Protein AF-A0A248U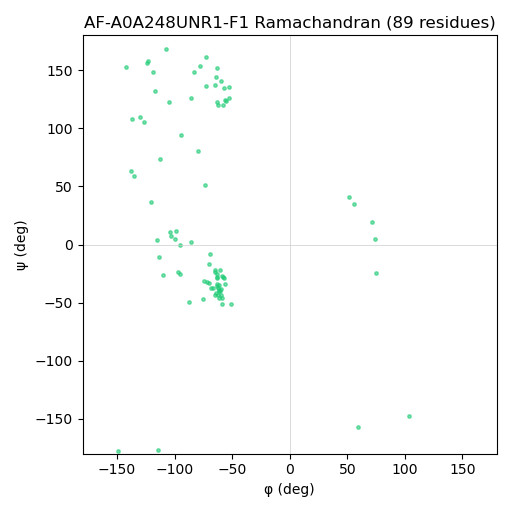NR1-F1 (afdb_monomer)

Sequence (91 aa):
MRELFYAVHAKDGVNGTPYPDVSSRYEGCYINYPDVDMIKGQQPNAPKYNWMELYYPGIYKDLIKAKGLWDPNNIFHHQMSIPLPELPKSD

Solvent-accessible surface area (backbone atoms only — not comparable to full-atom values): 5608 Å² total; per-residue (Å²): 110,70,69,59,52,27,60,72,16,56,81,47,27,51,55,31,30,52,28,62,49,99,82,29,91,36,87,36,51,58,70,9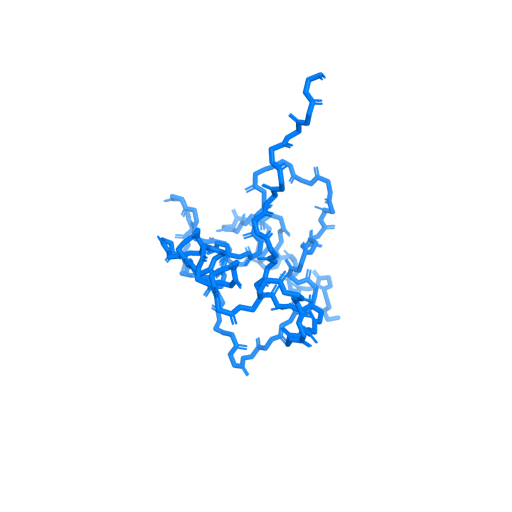6,65,75,59,78,62,48,73,40,43,76,45,76,80,54,83,94,73,52,47,55,48,26,51,31,67,98,46,39,71,58,50,19,51,48,35,40,72,79,40,70,83,56,77,86,69,60,102,87,46,81,53,67,61,80,72,81,80,81,127

InterPro domains:
  IPR012951 Berberine/berberine-like [PF08031] (29-83)
  IPR016169 FAD-binding, type PCMH, subdomain 2 [G3DSA:3.30.465.10] (2-87)

Mean predicted aligned error: 4.95 Å

Nearest PDB structures (foldseek):
  2y3s-assembly1_B  TM=8.371E-01  e=2.482E-06  Streptomyces sp. 307-9

Organism: NCBI:txid271865

Secondary structure (DSSP, 8-state):
-HHHHHHHHTTTSBTTB----TT-S-----TTS--GGGGT-S-TT-TT--HHHHHSTTTHHHHHHHHHHH-TT--S--TTPPPPPPPPPP-

Structure (mmCIF, N/CA/C/O backbone):
data_AF-A0A248UNR1-F1
#
_entry.id   AF-A0A248UNR1-F1
#
loop_
_atom_site.group_PDB
_atom_site.id
_atom_site.type_symbol
_atom_site.label_atom_id
_atom_site.label_alt_id
_atom_site.label_comp_id
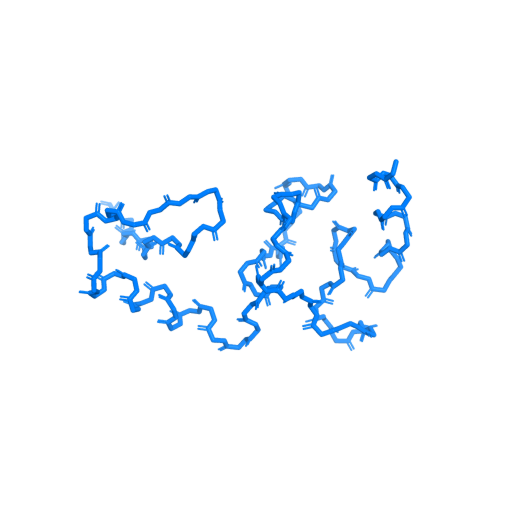_atom_site.label_asym_id
_atom_site.label_entity_id
_atom_site.label_seq_id
_atom_site.pdbx_PDB_ins_code
_atom_site.Cartn_x
_atom_site.Cartn_y
_atom_site.Cartn_z
_atom_site.occupancy
_atom_site.B_iso_or_equiv
_atom_site.auth_seq_id
_atom_site.auth_comp_id
_atom_site.auth_asym_id
_atom_site.auth_atom_id
_atom_site.pdbx_PDB_model_num
ATOM 1 N N . MET A 1 1 ? 5.800 -16.205 -16.068 1.00 84.31 1 MET A N 1
ATOM 2 C CA . MET A 1 1 ? 4.972 -14.989 -16.238 1.00 84.31 1 MET A CA 1
ATOM 3 C C . MET A 1 1 ? 5.407 -13.875 -15.286 1.00 84.31 1 MET A C 1
ATOM 5 O O . MET A 1 1 ? 5.695 -12.799 -15.781 1.00 84.31 1 MET A O 1
ATOM 9 N N . ARG A 1 2 ? 5.578 -14.142 -13.980 1.00 89.44 2 ARG A N 1
ATOM 10 C CA . ARG A 1 2 ? 6.118 -13.184 -12.989 1.00 89.44 2 ARG A CA 1
ATOM 11 C C . ARG A 1 2 ? 7.446 -12.518 -13.387 1.00 89.44 2 ARG A C 1
ATOM 13 O O . ARG A 1 2 ? 7.524 -11.300 -13.424 1.00 89.44 2 ARG A O 1
ATOM 20 N N . GLU A 1 3 ? 8.452 -13.302 -13.776 1.00 90.19 3 GLU A N 1
ATOM 21 C CA . GLU A 1 3 ? 9.760 -12.752 -14.187 1.00 90.19 3 GLU A CA 1
ATOM 22 C C . GLU A 1 3 ? 9.670 -11.805 -15.391 1.00 90.19 3 GLU A C 1
ATOM 24 O O . GLU A 1 3 ? 10.335 -10.775 -15.432 1.00 90.19 3 GLU A O 1
ATOM 29 N N . LEU A 1 4 ? 8.804 -12.125 -16.360 1.00 91.88 4 LEU A N 1
ATOM 30 C CA . LEU A 1 4 ? 8.560 -11.261 -17.516 1.00 91.88 4 LEU A CA 1
ATOM 31 C C . LEU A 1 4 ? 7.930 -9.931 -17.083 1.00 91.88 4 LEU A C 1
ATOM 33 O O . LEU A 1 4 ? 8.354 -8.883 -17.558 1.00 91.88 4 LEU A O 1
ATOM 37 N N . PHE A 1 5 ? 6.949 -9.972 -16.178 1.00 92.25 5 P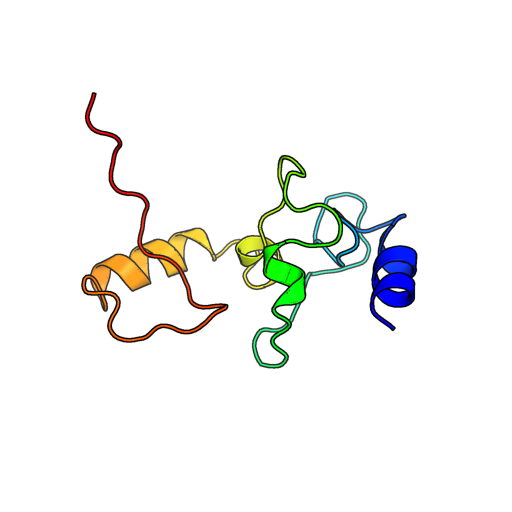HE A N 1
ATOM 38 C CA . PHE A 1 5 ? 6.318 -8.771 -15.631 1.00 92.25 5 PHE A CA 1
ATOM 39 C C . PHE A 1 5 ? 7.354 -7.867 -14.947 1.00 92.25 5 PHE A C 1
ATOM 41 O O . PHE A 1 5 ? 7.478 -6.697 -15.307 1.00 92.25 5 PHE A O 1
ATOM 48 N N . TYR A 1 6 ? 8.172 -8.414 -14.044 1.00 91.69 6 TYR A N 1
ATOM 49 C CA . TYR A 1 6 ? 9.221 -7.634 -13.380 1.00 91.69 6 TYR A CA 1
ATOM 50 C C . TYR A 1 6 ? 10.235 -7.056 -14.373 1.00 91.69 6 TYR A C 1
ATOM 52 O O . TYR A 1 6 ? 10.617 -5.894 -14.247 1.00 91.69 6 TYR A O 1
ATOM 60 N N . ALA A 1 7 ? 10.623 -7.821 -15.399 1.00 90.38 7 ALA A N 1
ATOM 61 C CA . ALA A 1 7 ? 11.536 -7.350 -16.436 1.00 90.38 7 ALA A CA 1
ATOM 62 C C . ALA A 1 7 ? 10.975 -6.156 -17.234 1.00 90.38 7 ALA A C 1
ATOM 64 O O . ALA A 1 7 ? 11.725 -5.235 -17.552 1.00 90.38 7 ALA A O 1
ATOM 65 N N . VAL A 1 8 ? 9.666 -6.125 -17.515 1.00 90.00 8 VAL A N 1
ATOM 66 C CA . VAL A 1 8 ? 9.004 -4.992 -18.197 1.00 90.00 8 VAL A CA 1
ATOM 67 C C . VAL A 1 8 ? 9.090 -3.706 -17.370 1.00 90.00 8 VAL A C 1
ATOM 69 O O . VAL A 1 8 ? 9.262 -2.619 -17.925 1.00 90.00 8 VAL A O 1
ATOM 72 N N . HIS A 1 9 ? 9.007 -3.822 -16.046 1.00 89.31 9 HIS A N 1
ATOM 73 C CA . HIS A 1 9 ? 9.011 -2.680 -15.132 1.00 89.31 9 HIS A CA 1
ATOM 74 C C . HIS A 1 9 ? 10.393 -2.349 -14.554 1.00 89.31 9 HIS A C 1
ATOM 76 O O . HIS A 1 9 ? 10.521 -1.377 -13.817 1.00 89.31 9 HIS A O 1
ATOM 82 N N . ALA A 1 10 ? 11.440 -3.099 -14.903 1.00 86.56 10 ALA A N 1
ATOM 83 C CA . ALA A 1 10 ? 12.781 -2.905 -14.352 1.00 86.56 10 ALA A CA 1
ATOM 84 C C . ALA A 1 10 ? 13.406 -1.540 -14.699 1.00 86.56 10 ALA A C 1
ATOM 86 O O . ALA A 1 10 ? 14.239 -1.045 -13.946 1.00 86.56 10 ALA A O 1
ATOM 87 N N . LYS A 1 11 ? 13.030 -0.948 -15.842 1.00 84.00 11 LYS A N 1
ATOM 88 C CA . LYS A 1 11 ? 13.613 0.310 -16.335 1.00 84.00 11 LYS A CA 1
ATOM 89 C C . LYS A 1 11 ? 12.911 1.559 -15.799 1.00 84.00 11 LYS A C 1
ATOM 91 O O . LYS A 1 11 ? 13.578 2.484 -15.354 1.00 84.00 11 LYS A O 1
ATOM 96 N N . ASP A 1 12 ? 11.582 1.580 -15.892 1.00 84.00 12 ASP A N 1
ATOM 97 C CA . ASP A 1 12 ? 10.769 2.786 -15.664 1.00 84.00 12 ASP A CA 1
ATOM 98 C C . ASP A 1 12 ? 9.852 2.652 -14.433 1.00 84.00 12 ASP A C 1
ATOM 100 O O . ASP A 1 12 ? 9.010 3.508 -14.189 1.00 84.00 12 ASP A O 1
ATOM 104 N N . GLY A 1 13 ? 9.960 1.543 -13.701 1.00 85.31 13 GLY A N 1
ATOM 105 C CA . GLY A 1 13 ? 9.211 1.266 -12.483 1.00 85.31 13 GLY A CA 1
ATOM 106 C C . GLY A 1 13 ? 10.118 1.199 -11.256 1.00 85.31 13 GLY A C 1
ATOM 107 O O . GLY A 1 13 ? 11.331 1.380 -11.338 1.00 85.31 13 GLY A O 1
ATOM 108 N N . VAL A 1 14 ? 9.529 0.885 -10.104 1.00 87.38 14 VAL A N 1
ATOM 109 C CA . VAL A 1 14 ? 10.269 0.666 -8.854 1.00 87.38 14 VAL A CA 1
ATOM 110 C C . VAL A 1 14 ? 10.053 -0.771 -8.424 1.00 87.38 14 VAL A C 1
ATOM 112 O O . VAL A 1 14 ? 8.926 -1.262 -8.415 1.00 87.38 14 VAL A O 1
ATOM 115 N N . ASN A 1 15 ? 11.137 -1.462 -8.073 1.00 88.81 15 ASN A N 1
ATOM 116 C CA . ASN A 1 15 ? 11.077 -2.823 -7.541 1.00 88.81 15 ASN A CA 1
ATOM 117 C C . ASN A 1 15 ? 10.345 -3.830 -8.465 1.00 88.81 15 ASN A C 1
ATOM 119 O O . ASN A 1 15 ? 9.620 -4.709 -7.999 1.00 88.81 15 ASN A O 1
ATOM 123 N N . GLY A 1 16 ? 10.484 -3.670 -9.787 1.00 89.50 16 GLY A N 1
ATOM 124 C CA . GLY A 1 16 ? 9.782 -4.497 -10.775 1.00 89.50 16 GLY A CA 1
ATOM 125 C C . GLY A 1 16 ? 8.275 -4.223 -10.873 1.00 89.50 16 GLY A C 1
ATOM 126 O O . GLY A 1 16 ? 7.542 -5.057 -11.389 1.00 89.50 16 GLY A O 1
ATOM 127 N N . THR A 1 17 ? 7.787 -3.076 -10.400 1.00 91.31 17 THR A N 1
ATOM 128 C CA . THR A 1 17 ? 6.354 -2.728 -10.407 1.00 91.31 17 THR A CA 1
ATOM 129 C C . THR A 1 17 ? 6.103 -1.405 -11.136 1.00 91.31 17 THR A C 1
ATOM 131 O O . THR A 1 17 ? 7.022 -0.582 -11.211 1.00 91.31 17 THR A O 1
ATOM 134 N N . PRO A 1 18 ? 4.888 -1.160 -11.664 1.00 91.69 18 PRO A N 1
ATOM 135 C CA . PRO A 1 18 ? 4.515 0.081 -12.352 1.00 91.69 18 PRO A CA 1
ATOM 136 C C . PRO A 1 18 ? 4.318 1.256 -11.375 1.00 91.69 18 PRO A C 1
ATOM 138 O O . PRO A 1 18 ? 3.283 1.915 -11.370 1.00 91.69 18 PRO A O 1
ATOM 141 N N . TYR A 1 19 ? 5.303 1.497 -10.513 1.00 86.88 19 TYR A N 1
ATOM 142 C CA . TYR A 1 19 ? 5.253 2.505 -9.461 1.00 86.88 19 TYR A CA 1
ATOM 143 C C . TYR A 1 19 ? 5.184 3.928 -10.029 1.00 86.88 19 TYR A C 1
ATOM 145 O O . TYR A 1 19 ? 5.936 4.232 -10.961 1.00 86.88 19 TYR A O 1
ATOM 153 N N . PRO A 1 20 ? 4.340 4.809 -9.468 1.00 76.94 20 PRO A N 1
ATOM 154 C CA . PRO A 1 20 ? 4.274 6.211 -9.861 1.00 76.94 20 PRO A CA 1
ATOM 155 C C . PRO A 1 20 ? 5.414 7.012 -9.203 1.00 76.94 20 PRO A C 1
ATOM 157 O O . PRO A 1 20 ? 5.223 7.651 -8.174 1.00 76.94 20 PRO A O 1
ATOM 160 N N . ASP A 1 21 ? 6.622 6.944 -9.7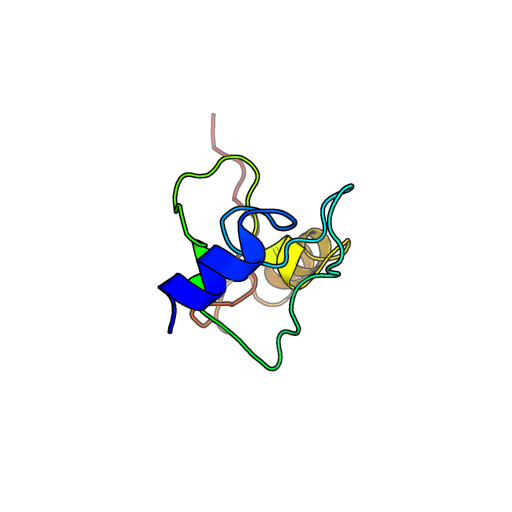69 1.00 74.88 21 ASP A N 1
ATOM 161 C CA . ASP A 1 21 ? 7.768 7.800 -9.398 1.00 74.88 21 ASP A CA 1
ATOM 162 C C . ASP A 1 21 ? 8.054 8.855 -10.491 1.00 74.88 21 ASP A C 1
ATOM 164 O O . ASP A 1 21 ? 7.534 8.768 -11.601 1.00 74.88 21 ASP A O 1
ATOM 168 N N . VAL A 1 22 ? 8.894 9.852 -10.205 1.00 65.69 22 VAL A N 1
ATOM 169 C CA . VAL A 1 22 ? 9.138 11.055 -11.028 1.00 65.69 22 VAL A CA 1
ATOM 170 C C . VAL A 1 22 ? 9.601 10.743 -12.461 1.00 65.69 22 VAL A C 1
ATOM 172 O O . VAL A 1 22 ? 9.323 11.518 -13.374 1.00 65.69 22 VAL A O 1
ATOM 175 N N . SER A 1 23 ? 10.288 9.619 -12.688 1.00 70.00 23 SER A N 1
ATOM 176 C CA . SER A 1 23 ? 10.707 9.168 -14.028 1.00 70.00 23 SER A CA 1
ATOM 177 C C . SER A 1 23 ? 9.809 8.083 -14.636 1.00 70.00 23 SER A C 1
ATOM 179 O O . SER A 1 23 ? 10.134 7.546 -15.696 1.00 70.00 23 SER A O 1
ATOM 181 N N . SER A 1 24 ? 8.715 7.721 -13.965 1.00 75.00 24 SER A N 1
ATOM 182 C CA . SER A 1 24 ? 7.815 6.651 -14.383 1.00 75.00 24 SER A CA 1
ATOM 183 C C . SER A 1 24 ? 6.800 7.126 -15.416 1.00 75.00 24 SER A C 1
ATOM 185 O O . SER A 1 24 ? 6.338 8.264 -15.418 1.00 75.00 24 SER A O 1
ATOM 187 N N . ARG A 1 25 ? 6.420 6.202 -16.294 1.00 86.94 25 ARG A N 1
ATOM 188 C CA . ARG A 1 25 ? 5.332 6.348 -17.277 1.00 86.94 25 ARG A CA 1
ATOM 189 C C . ARG A 1 25 ? 4.036 5.682 -16.797 1.00 86.94 25 ARG A C 1
ATOM 191 O O . ARG A 1 25 ? 3.118 5.486 -17.589 1.00 86.94 25 ARG A O 1
ATOM 198 N N . TYR A 1 26 ? 3.987 5.303 -15.522 1.00 89.38 26 TYR A N 1
ATOM 199 C CA . TYR A 1 26 ? 2.880 4.598 -14.889 1.00 89.38 26 TYR A CA 1
ATOM 200 C C . TYR A 1 26 ? 2.278 5.429 -13.753 1.00 89.38 26 TYR A C 1
ATOM 202 O O . TYR A 1 26 ? 2.988 6.142 -13.051 1.00 89.38 26 TYR A O 1
ATOM 210 N N . GLU A 1 27 ? 0.974 5.268 -13.535 1.00 90.06 27 GLU A N 1
ATOM 211 C CA . GLU A 1 27 ? 0.230 5.904 -12.435 1.00 90.06 27 GLU A CA 1
ATOM 212 C C . GLU A 1 27 ? -0.078 4.927 -11.286 1.00 90.06 27 GLU A C 1
ATOM 214 O O . GLU A 1 27 ? -0.802 5.265 -10.353 1.00 90.06 27 GLU A O 1
ATOM 219 N N . GLY A 1 28 ? 0.477 3.712 -11.338 1.00 92.25 28 GLY A N 1
ATOM 220 C CA . GLY A 1 28 ? 0.257 2.668 -10.344 1.00 92.25 28 GLY A CA 1
ATOM 221 C C . GLY A 1 28 ? -0.697 1.562 -10.789 1.00 92.25 28 GLY A C 1
ATOM 222 O O . GLY A 1 28 ? -0.739 1.182 -11.963 1.00 92.25 28 GLY A O 1
ATOM 223 N N . CYS A 1 29 ? -1.431 1.005 -9.826 1.00 94.38 29 CYS A N 1
ATOM 224 C CA . CYS A 1 29 ? -2.323 -0.139 -10.005 1.00 94.38 29 CYS A CA 1
AT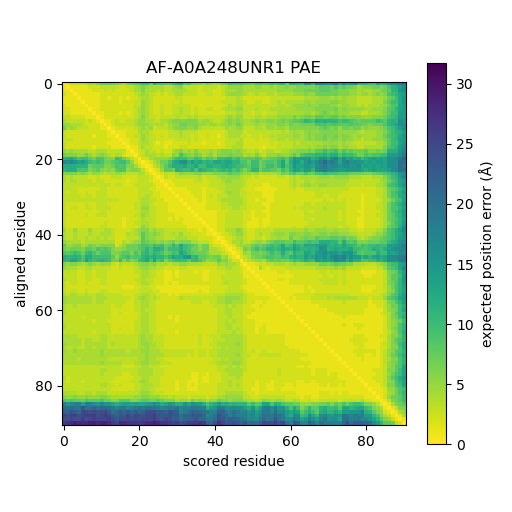OM 225 C C . CYS A 1 29 ? -3.764 0.177 -9.584 1.00 94.38 29 CYS A C 1
ATOM 227 O O . CYS A 1 29 ? -4.024 1.059 -8.771 1.00 94.38 29 CYS A O 1
ATOM 229 N N . TYR A 1 30 ? -4.713 -0.601 -10.106 1.00 95.44 30 TYR A N 1
ATOM 230 C CA . TYR A 1 30 ? -6.135 -0.465 -9.796 1.00 95.44 30 TYR A CA 1
ATOM 231 C C . TYR A 1 30 ? -6.603 -1.582 -8.857 1.00 95.44 30 TYR A C 1
ATOM 233 O O . TYR A 1 30 ? -6.495 -2.757 -9.199 1.00 95.44 30 TYR A O 1
ATOM 241 N N . ILE A 1 31 ? -7.153 -1.236 -7.686 1.00 96.19 31 ILE A N 1
ATOM 242 C CA . ILE A 1 31 ? -7.404 -2.213 -6.606 1.00 96.19 31 ILE A CA 1
ATOM 243 C C . ILE A 1 31 ? -8.403 -3.323 -6.958 1.00 96.19 31 ILE A C 1
ATOM 245 O O . ILE A 1 31 ? -8.270 -4.435 -6.454 1.00 96.19 31 ILE A O 1
ATOM 249 N N . ASN A 1 32 ? -9.362 -3.078 -7.856 1.00 97.06 32 ASN A N 1
ATOM 250 C CA . ASN A 1 32 ? -10.291 -4.133 -8.286 1.00 97.06 32 ASN A CA 1
ATOM 251 C C . ASN A 1 32 ? -9.612 -5.224 -9.137 1.00 97.06 32 ASN A C 1
ATOM 253 O O . ASN A 1 32 ? -10.226 -6.258 -9.393 1.00 97.06 32 ASN A O 1
ATOM 257 N N . TYR A 1 33 ? -8.349 -5.029 -9.526 1.00 96.44 33 TYR A N 1
ATOM 258 C CA . TYR A 1 33 ? -7.461 -6.064 -10.052 1.00 96.44 33 TYR A CA 1
ATOM 259 C C . TYR A 1 33 ? -6.314 -6.306 -9.058 1.00 96.44 33 TYR A C 1
ATOM 261 O O . TYR A 1 33 ? -5.195 -5.847 -9.289 1.00 96.44 33 TYR A O 1
ATOM 269 N N . PRO A 1 34 ? -6.582 -6.977 -7.920 1.00 95.50 34 PRO A N 1
ATOM 270 C CA . PRO A 1 34 ? -5.588 -7.127 -6.870 1.00 95.50 34 PRO A CA 1
ATOM 271 C C . PRO A 1 34 ? -4.490 -8.113 -7.279 1.00 95.50 34 PRO A C 1
ATOM 273 O O . PRO A 1 34 ? -4.772 -9.208 -7.767 1.00 95.50 34 PRO A O 1
ATOM 276 N N . ASP A 1 35 ? -3.242 -7.747 -6.998 1.00 95.50 35 ASP A N 1
ATOM 277 C CA . ASP A 1 35 ? -2.077 -8.614 -7.152 1.00 95.50 35 ASP A CA 1
ATOM 278 C C . ASP A 1 35 ? -1.221 -8.608 -5.879 1.00 95.50 35 ASP A C 1
ATOM 280 O O . ASP A 1 35 ? -0.546 -7.627 -5.553 1.00 95.50 35 ASP A O 1
ATOM 284 N N . VAL A 1 36 ? -1.234 -9.736 -5.163 1.00 94.69 36 VAL A N 1
ATOM 285 C CA . VAL A 1 36 ? -0.494 -9.929 -3.907 1.00 94.69 36 VAL A CA 1
ATOM 286 C C . VAL A 1 36 ? 1.021 -9.878 -4.093 1.00 94.69 36 VAL A C 1
ATOM 288 O O . VAL A 1 36 ? 1.736 -9.579 -3.133 1.00 94.69 36 VAL A O 1
ATOM 291 N N . ASP A 1 37 ? 1.527 -10.111 -5.309 1.00 92.81 37 ASP A N 1
ATOM 292 C CA . ASP A 1 37 ? 2.954 -9.981 -5.605 1.00 92.81 37 ASP A CA 1
ATOM 293 C C . ASP A 1 37 ? 3.414 -8.524 -5.442 1.00 92.81 37 ASP A C 1
ATOM 295 O O . ASP A 1 37 ? 4.577 -8.267 -5.117 1.00 92.81 37 ASP A O 1
ATOM 299 N N . MET A 1 38 ? 2.493 -7.559 -5.557 1.00 93.31 38 MET A N 1
ATOM 300 C CA . MET A 1 38 ? 2.787 -6.147 -5.334 1.00 93.31 38 MET A CA 1
ATOM 301 C C . MET A 1 38 ? 3.062 -5.824 -3.869 1.00 93.31 38 MET A C 1
ATOM 303 O O . MET A 1 38 ? 3.669 -4.802 -3.607 1.00 93.31 38 MET A O 1
ATOM 307 N N . ILE A 1 39 ? 2.716 -6.660 -2.888 1.00 92.25 39 ILE A N 1
ATOM 308 C CA . ILE A 1 39 ? 3.071 -6.369 -1.485 1.00 92.25 39 ILE A CA 1
ATOM 309 C C . ILE A 1 39 ? 4.596 -6.312 -1.309 1.00 92.25 39 ILE A C 1
ATOM 311 O O . ILE A 1 39 ? 5.104 -5.517 -0.521 1.00 92.25 39 ILE A O 1
ATOM 315 N N . LYS A 1 40 ? 5.327 -7.147 -2.058 1.00 88.12 40 LYS A N 1
ATOM 316 C CA . LYS A 1 40 ? 6.787 -7.288 -1.956 1.00 88.12 40 LYS A CA 1
ATOM 317 C C . LYS A 1 40 ? 7.536 -6.736 -3.165 1.00 88.12 40 LYS A C 1
ATOM 319 O O . LYS A 1 40 ? 8.705 -6.386 -3.020 1.00 88.12 40 LYS A O 1
ATOM 324 N N . GLY A 1 41 ? 6.897 -6.701 -4.336 1.00 88.12 41 GLY A N 1
ATOM 325 C CA . GLY A 1 41 ? 7.584 -6.492 -5.609 1.00 88.12 41 GLY A CA 1
ATOM 326 C C . GLY A 1 41 ? 8.643 -7.573 -5.866 1.00 88.12 41 GLY A C 1
ATOM 327 O O . GLY A 1 41 ? 8.590 -8.667 -5.301 1.00 88.12 41 GLY A O 1
ATOM 328 N N . GLN A 1 42 ? 9.624 -7.262 -6.710 1.00 89.31 42 GLN A N 1
ATOM 329 C CA . GLN A 1 42 ? 10.715 -8.179 -7.053 1.00 89.31 42 GLN A CA 1
ATOM 330 C C . GLN A 1 42 ? 11.697 -8.407 -5.887 1.00 89.31 42 GLN A C 1
ATOM 332 O O . GLN A 1 42 ? 12.259 -9.491 -5.742 1.00 89.31 42 GLN A O 1
ATOM 337 N N . GLN A 1 43 ? 11.912 -7.391 -5.050 1.00 85.19 43 GLN A N 1
ATOM 338 C CA . GLN A 1 43 ? 12.843 -7.374 -3.924 1.00 85.19 43 GLN A CA 1
ATOM 339 C C . GLN A 1 43 ? 12.100 -6.962 -2.639 1.00 85.19 43 GLN A C 1
ATOM 341 O O . GLN A 1 43 ? 11.839 -5.776 -2.429 1.00 85.19 43 GLN A O 1
ATOM 346 N N . PRO A 1 44 ? 11.816 -7.905 -1.724 1.00 75.50 44 PRO A N 1
ATOM 347 C CA . PRO A 1 44 ? 11.066 -7.632 -0.493 1.00 75.50 44 PRO A CA 1
ATOM 348 C C . PRO A 1 44 ? 11.707 -6.599 0.448 1.00 75.50 44 PRO A C 1
ATOM 350 O O . PRO A 1 44 ? 11.016 -6.023 1.279 1.00 75.50 44 PRO A O 1
ATOM 353 N N . ASN A 1 45 ? 13.020 -6.378 0.329 1.00 74.94 45 ASN A N 1
ATOM 354 C CA . ASN A 1 45 ? 13.795 -5.478 1.188 1.00 74.94 45 ASN A CA 1
ATOM 355 C C . ASN A 1 45 ? 14.147 -4.148 0.498 1.00 74.94 45 ASN A C 1
ATOM 357 O O . ASN A 1 45 ? 14.998 -3.414 1.002 1.00 74.94 45 ASN A O 1
ATOM 361 N N . ALA A 1 46 ? 13.562 -3.852 -0.669 1.00 69.06 46 ALA A N 1
ATOM 362 C CA . ALA A 1 46 ? 13.856 -2.618 -1.386 1.00 69.06 46 ALA A CA 1
ATOM 363 C C . ALA A 1 46 ? 13.435 -1.394 -0.545 1.00 69.06 46 ALA A C 1
ATOM 365 O O . ALA A 1 46 ? 12.254 -1.250 -0.214 1.00 69.06 46 ALA A O 1
ATOM 366 N N . PRO A 1 47 ? 14.366 -0.488 -0.195 1.00 65.00 47 PRO A N 1
ATOM 367 C CA . PRO A 1 47 ? 14.014 0.734 0.513 1.00 65.00 47 PRO A CA 1
ATOM 368 C C . PRO A 1 47 ? 13.117 1.614 -0.371 1.00 65.00 47 PRO A C 1
ATOM 370 O O . PRO A 1 47 ? 13.330 1.701 -1.578 1.00 65.00 47 PRO A O 1
ATOM 373 N N . LYS A 1 48 ? 12.150 2.306 0.248 1.00 72.69 48 LYS A N 1
ATOM 374 C CA . LYS A 1 48 ? 11.183 3.233 -0.387 1.00 72.69 48 LYS A CA 1
ATOM 375 C C . LYS A 1 48 ? 10.048 2.603 -1.209 1.00 72.69 48 LYS A C 1
ATOM 377 O O . LYS A 1 48 ? 9.266 3.349 -1.784 1.00 72.69 48 LYS A O 1
ATOM 382 N N . TYR A 1 49 ? 9.907 1.279 -1.247 1.00 86.00 49 TYR A N 1
ATOM 383 C CA . TYR A 1 49 ? 8.768 0.647 -1.914 1.00 86.00 49 TYR A CA 1
ATOM 384 C C . TYR A 1 49 ? 7.550 0.540 -0.984 1.00 86.00 49 TYR A C 1
ATOM 386 O O . TYR A 1 49 ? 7.650 -0.023 0.106 1.00 86.00 49 TYR A O 1
ATOM 394 N N . ASN A 1 50 ? 6.393 1.042 -1.421 1.00 89.25 50 ASN A N 1
ATOM 395 C CA . ASN A 1 50 ? 5.140 0.917 -0.684 1.00 89.25 50 ASN A CA 1
ATOM 396 C C . ASN A 1 50 ? 3.972 0.557 -1.613 1.00 89.25 50 ASN A C 1
ATOM 398 O O . ASN A 1 50 ? 3.466 1.396 -2.357 1.00 89.25 50 ASN A O 1
ATOM 402 N N . TRP A 1 51 ? 3.481 -0.681 -1.523 1.00 92.62 51 TRP A N 1
ATOM 403 C CA . TRP A 1 51 ? 2.353 -1.144 -2.339 1.00 92.62 51 TRP A CA 1
ATOM 404 C C . TRP A 1 51 ? 1.080 -0.307 -2.129 1.00 92.62 51 TRP A C 1
ATOM 406 O O . TRP A 1 51 ? 0.267 -0.172 -3.037 1.00 92.62 51 TRP A O 1
ATOM 416 N N . MET A 1 52 ? 0.909 0.301 -0.953 1.00 93.56 52 MET A N 1
ATOM 417 C CA . MET A 1 52 ? -0.237 1.165 -0.686 1.00 93.56 52 MET A CA 1
ATOM 418 C C . MET A 1 52 ? -0.183 2.449 -1.507 1.00 93.56 52 MET A C 1
ATOM 420 O O . MET A 1 52 ? -1.215 2.913 -1.973 1.00 93.56 52 MET A O 1
ATOM 424 N N . GLU A 1 53 ? 1.003 3.019 -1.705 1.00 91.50 53 GLU A N 1
ATOM 425 C CA . GLU A 1 53 ? 1.179 4.192 -2.564 1.00 91.50 53 GLU A CA 1
ATOM 426 C C . GLU A 1 53 ? 1.029 3.821 -4.045 1.00 91.50 53 GLU A C 1
ATOM 428 O O . GLU A 1 53 ? 0.467 4.599 -4.808 1.00 91.50 53 GLU A O 1
ATOM 433 N N . LEU A 1 54 ? 1.423 2.600 -4.427 1.00 92.06 54 LEU A N 1
ATOM 434 C CA . LEU A 1 54 ? 1.193 2.054 -5.767 1.00 92.06 54 LEU A CA 1
ATOM 435 C C . LEU A 1 54 ? -0.304 1.941 -6.120 1.00 92.06 54 LEU A C 1
ATOM 437 O O . LEU A 1 54 ? -0.673 2.186 -7.263 1.00 92.06 54 LEU A O 1
ATOM 441 N N . TYR A 1 55 ? -1.164 1.553 -5.173 1.00 95.38 55 TYR A N 1
ATOM 442 C CA . TYR A 1 55 ? -2.610 1.390 -5.411 1.00 95.38 55 TYR A CA 1
ATOM 443 C C . TYR A 1 55 ? -3.450 2.617 -5.029 1.00 95.38 55 TYR A C 1
ATOM 445 O O . TYR A 1 55 ? -4.548 2.803 -5.551 1.00 95.38 55 TYR A O 1
ATOM 453 N N . TYR A 1 56 ? -2.961 3.443 -4.105 1.00 95.38 56 TYR A N 1
ATOM 454 C CA . TYR A 1 56 ? -3.672 4.597 -3.552 1.00 95.38 56 TYR A CA 1
ATOM 455 C C . TYR A 1 56 ? -2.761 5.833 -3.478 1.00 95.38 56 TYR A C 1
ATOM 457 O O . TYR A 1 56 ? -2.530 6.376 -2.383 1.00 95.38 56 TYR A O 1
ATOM 465 N N . PRO A 1 57 ? -2.221 6.293 -4.621 1.00 91.56 57 PRO A N 1
ATOM 466 C CA . PRO A 1 57 ? -1.303 7.422 -4.648 1.00 91.56 57 PRO A CA 1
ATOM 467 C C . PRO A 1 57 ? -1.954 8.661 -4.020 1.00 91.56 57 PRO A C 1
ATOM 469 O O . PRO A 1 57 ? -3.128 8.960 -4.239 1.00 91.56 57 PRO A O 1
ATOM 472 N N . GLY A 1 58 ? -1.204 9.357 -3.166 1.00 91.69 58 GLY A N 1
ATOM 473 C CA . GLY A 1 58 ? -1.650 10.577 -2.483 1.00 91.69 58 GLY A CA 1
ATOM 474 C C . GLY A 1 58 ? -2.634 10.391 -1.318 1.00 91.69 58 GLY A C 1
ATOM 475 O O . GLY A 1 58 ? -2.640 11.230 -0.422 1.00 91.69 58 GLY A O 1
ATOM 476 N N . ILE A 1 59 ? -3.412 9.303 -1.267 1.00 95.19 59 ILE A N 1
ATOM 477 C CA . ILE A 1 59 ? -4.479 9.123 -0.256 1.00 95.19 59 ILE A CA 1
ATOM 478 C C . ILE A 1 59 ? -4.230 7.980 0.735 1.00 95.19 59 ILE A C 1
ATOM 480 O O . ILE A 1 59 ? -4.938 7.870 1.736 1.00 95.19 59 ILE A O 1
ATOM 484 N N . TYR A 1 60 ? -3.229 7.122 0.502 1.00 94.75 60 TYR A N 1
ATOM 485 C CA . TYR A 1 60 ? -3.042 5.904 1.299 1.00 94.75 60 TYR A CA 1
ATOM 486 C C . TYR A 1 60 ? -2.911 6.149 2.812 1.00 94.75 60 TYR A C 1
ATOM 488 O O . TYR A 1 60 ? -3.386 5.346 3.615 1.00 94.75 60 TYR A O 1
ATOM 496 N N . LYS A 1 61 ? -2.305 7.271 3.224 1.00 95.12 61 LYS A N 1
ATOM 497 C CA . LYS A 1 61 ? -2.174 7.640 4.644 1.00 95.12 61 LYS A CA 1
ATOM 498 C C . LYS A 1 61 ? -3.524 7.950 5.286 1.00 95.12 61 LYS A C 1
ATOM 500 O O . LYS A 1 61 ? -3.738 7.601 6.443 1.00 95.12 61 LYS A O 1
ATOM 505 N N . ASP A 1 62 ? -4.431 8.587 4.553 1.00 97.31 62 ASP A N 1
ATOM 506 C CA . ASP A 1 62 ? -5.764 8.911 5.059 1.00 97.31 62 ASP A CA 1
ATOM 507 C C . ASP A 1 62 ? -6.655 7.670 5.113 1.00 97.31 62 ASP A C 1
ATOM 509 O O . ASP A 1 62 ? -7.433 7.524 6.054 1.00 97.31 62 ASP A O 1
ATOM 513 N N . LEU A 1 63 ? -6.458 6.715 4.197 1.00 97.88 63 LEU A N 1
ATOM 514 C CA . LEU A 1 63 ? -7.084 5.395 4.294 1.00 97.88 63 LEU A CA 1
ATOM 515 C C . LEU A 1 63 ? -6.633 4.646 5.555 1.00 97.88 63 LEU A C 1
ATOM 517 O O . LEU A 1 63 ? -7.476 4.100 6.262 1.00 97.88 63 LEU A O 1
ATOM 521 N N . ILE A 1 64 ? -5.335 4.667 5.886 1.00 97.12 64 ILE A N 1
ATOM 522 C CA . ILE A 1 64 ? -4.811 4.061 7.127 1.00 97.12 64 ILE A CA 1
ATOM 523 C C . ILE A 1 64 ? -5.448 4.711 8.367 1.00 97.12 64 ILE A C 1
ATOM 525 O O . ILE A 1 64 ? -5.881 4.009 9.282 1.00 97.12 64 ILE A O 1
ATOM 529 N N . LYS A 1 65 ? -5.586 6.045 8.390 1.00 97.31 65 LYS A N 1
ATOM 530 C CA . LYS A 1 65 ? -6.298 6.748 9.475 1.00 97.31 65 LYS A CA 1
ATOM 531 C C . LYS A 1 65 ? -7.769 6.330 9.554 1.00 97.31 65 LYS A C 1
ATOM 533 O O . LYS A 1 65 ? -8.260 6.040 10.642 1.00 97.31 65 LYS A O 1
ATOM 538 N N . ALA A 1 66 ? -8.464 6.272 8.418 1.00 97.94 66 ALA A N 1
ATOM 539 C CA . ALA A 1 66 ? -9.865 5.866 8.356 1.00 97.94 66 ALA A CA 1
ATOM 540 C C . ALA A 1 66 ? -10.060 4.423 8.845 1.00 97.94 66 ALA A C 1
ATOM 542 O O . ALA A 1 66 ? -10.995 4.159 9.596 1.00 97.94 66 ALA A O 1
ATOM 543 N N . LYS A 1 67 ? -9.149 3.509 8.492 1.00 98.00 67 LYS A N 1
ATOM 544 C CA . LYS A 1 67 ? -9.136 2.128 8.986 1.00 98.00 67 LYS A CA 1
ATOM 545 C C . LYS A 1 67 ? -9.030 2.078 10.510 1.00 98.00 67 LYS A C 1
ATOM 547 O O . LYS A 1 67 ? -9.814 1.379 11.138 1.00 98.00 67 LYS A O 1
ATOM 552 N N . GLY A 1 68 ? -8.124 2.858 11.102 1.00 97.00 68 GLY A N 1
ATOM 553 C CA . GLY A 1 68 ? -8.000 2.955 12.559 1.00 97.00 68 GLY A CA 1
ATOM 554 C C . GLY A 1 68 ? -9.240 3.537 13.249 1.00 97.00 68 GLY A C 1
ATOM 555 O O . GLY A 1 68 ? -9.570 3.118 14.353 1.00 97.00 68 GLY A O 1
ATOM 556 N N . LEU A 1 69 ? -9.945 4.473 12.605 1.00 97.69 69 LEU A N 1
ATOM 557 C CA . LEU A 1 69 ? -11.157 5.089 13.154 1.00 97.69 69 LEU A CA 1
ATOM 558 C C . LEU A 1 69 ? -12.376 4.158 13.088 1.00 97.69 69 LEU A C 1
ATOM 560 O O . LEU A 1 69 ? -13.119 4.043 14.059 1.00 97.69 69 LEU A O 1
ATOM 564 N N . TRP A 1 70 ? -12.598 3.527 11.935 1.00 98.12 70 TRP A N 1
ATOM 565 C CA . TRP A 1 70 ? -13.833 2.794 11.645 1.00 98.12 70 TRP A CA 1
ATOM 566 C C . TRP A 1 70 ? -13.733 1.286 11.885 1.00 98.12 70 TRP A C 1
ATOM 568 O O . TRP A 1 70 ? -14.754 0.645 12.116 1.00 98.12 70 TRP A O 1
ATOM 578 N N . ASP A 1 71 ? -12.529 0.713 11.853 1.00 98.12 71 ASP A N 1
ATOM 579 C CA . ASP A 1 71 ? -12.285 -0.701 12.150 1.00 98.12 71 ASP A CA 1
ATOM 580 C C . ASP A 1 71 ? -11.014 -0.891 13.010 1.00 98.12 71 ASP A C 1
ATOM 582 O O . ASP A 1 71 ? -10.043 -1.522 12.573 1.00 98.12 71 ASP A O 1
ATOM 586 N N . PRO A 1 72 ? -10.998 -0.353 14.249 1.00 96.62 72 PRO A N 1
ATOM 587 C CA . PRO A 1 72 ? -9.843 -0.425 15.152 1.00 96.62 72 PRO A CA 1
ATOM 588 C C . PRO A 1 72 ? -9.474 -1.857 15.562 1.00 96.62 72 PRO A C 1
ATOM 590 O O . PRO A 1 72 ? -8.321 -2.132 15.878 1.00 96.62 72 PRO A O 1
ATOM 593 N N . ASN A 1 73 ? -10.438 -2.782 15.533 1.00 96.56 73 ASN A N 1
ATOM 594 C CA . ASN A 1 73 ? -10.223 -4.198 15.842 1.00 96.56 73 ASN A CA 1
ATOM 595 C C . ASN A 1 73 ? -9.755 -5.005 14.620 1.00 96.56 73 ASN A C 1
ATOM 597 O O . ASN A 1 73 ? -9.582 -6.219 14.721 1.00 96.56 73 ASN A O 1
ATOM 601 N N . ASN A 1 74 ? -9.564 -4.344 13.472 1.00 96.75 74 ASN A N 1
ATOM 602 C CA . ASN A 1 74 ? -9.154 -4.947 12.210 1.00 96.75 74 ASN A CA 1
ATOM 603 C C . ASN A 1 74 ? -10.018 -6.159 11.806 1.00 96.75 74 ASN A C 1
ATOM 605 O O . ASN A 1 74 ? -9.501 -7.167 11.328 1.00 96.75 74 ASN A O 1
ATOM 609 N N . ILE A 1 75 ? -11.334 -6.080 12.004 1.00 98.31 75 ILE A N 1
ATOM 610 C CA . ILE A 1 75 ? -12.282 -7.159 11.698 1.00 98.31 75 ILE A CA 1
ATOM 611 C C . ILE A 1 75 ? -12.305 -7.433 10.190 1.00 98.31 75 ILE A C 1
ATOM 613 O O . ILE A 1 75 ? -12.287 -8.589 9.770 1.00 98.31 75 ILE A O 1
ATOM 617 N N . PHE A 1 76 ? -12.291 -6.386 9.362 1.00 98.06 76 PHE A N 1
ATOM 618 C CA . PHE A 1 76 ? -12.333 -6.510 7.906 1.00 98.06 76 PHE A CA 1
ATOM 619 C C . PHE A 1 76 ? -10.922 -6.500 7.317 1.00 98.06 76 PHE A C 1
ATOM 621 O O . PHE A 1 76 ? -10.362 -5.434 7.046 1.00 98.06 76 PHE A O 1
ATOM 628 N N . HIS A 1 77 ? -10.335 -7.678 7.104 1.00 97.81 77 HIS A N 1
ATOM 629 C CA . HIS A 1 77 ? -9.000 -7.793 6.519 1.00 97.81 77 HIS A CA 1
ATOM 630 C C . HIS A 1 77 ? -8.849 -8.980 5.553 1.00 97.81 77 HIS A C 1
ATOM 632 O O . HIS A 1 77 ? -9.511 -10.007 5.664 1.00 97.81 77 HIS A O 1
ATOM 638 N N . HIS A 1 78 ? -7.934 -8.823 4.604 1.00 96.88 78 HIS A N 1
ATOM 639 C CA . HIS A 1 78 ? -7.413 -9.811 3.664 1.00 96.88 78 HIS A CA 1
ATOM 640 C C . HIS A 1 78 ? -5.951 -9.448 3.337 1.00 96.88 78 HIS A C 1
ATOM 642 O O . HIS A 1 78 ? -5.405 -8.478 3.863 1.00 96.88 78 HIS A O 1
ATOM 648 N N . GLN A 1 79 ? -5.298 -10.209 2.453 1.00 96.06 79 GLN A N 1
ATOM 649 C CA . GLN A 1 79 ? -3.857 -10.074 2.180 1.00 96.06 79 GLN A CA 1
ATOM 650 C C . GLN A 1 79 ? -3.415 -8.675 1.708 1.00 96.06 79 GLN A C 1
ATOM 652 O O . GLN A 1 79 ? -2.277 -8.297 1.953 1.00 96.06 79 GLN A O 1
ATOM 657 N N . MET A 1 80 ? -4.301 -7.912 1.062 1.00 96.50 80 MET A N 1
ATOM 658 C CA . MET A 1 80 ? -4.049 -6.550 0.565 1.00 96.50 80 MET A CA 1
ATOM 659 C C . MET A 1 80 ? -5.006 -5.532 1.195 1.00 96.50 80 MET A C 1
ATOM 661 O O . MET A 1 80 ? -5.501 -4.628 0.526 1.00 96.50 80 MET A O 1
ATOM 665 N N . SER A 1 81 ? -5.351 -5.708 2.469 1.00 96.88 81 SER A N 1
ATOM 666 C CA . SER A 1 81 ? -6.133 -4.702 3.186 1.00 96.88 81 SER A CA 1
ATOM 667 C C . SER A 1 81 ? -5.281 -3.525 3.636 1.00 96.88 81 SER A C 1
ATOM 669 O O . SER A 1 81 ? -4.088 -3.662 3.902 1.00 96.88 81 SER A O 1
ATOM 671 N N . ILE A 1 82 ? -5.939 -2.376 3.785 1.00 96.94 82 ILE A N 1
ATOM 672 C CA . ILE A 1 82 ? -5.390 -1.212 4.479 1.00 96.94 82 ILE A CA 1
ATOM 673 C C . ILE A 1 82 ? -4.962 -1.650 5.894 1.00 96.94 82 ILE A C 1
ATOM 675 O O . ILE A 1 82 ? -5.803 -2.188 6.626 1.00 96.94 82 ILE A O 1
ATOM 679 N N . PRO A 1 83 ? -3.691 -1.455 6.291 1.00 95.25 83 PRO A N 1
ATOM 680 C CA . PRO A 1 83 ? -3.232 -1.829 7.621 1.00 95.25 83 PRO A CA 1
ATOM 681 C C . PRO A 1 83 ? -3.782 -0.868 8.681 1.00 95.25 83 PRO A C 1
ATOM 683 O O . PRO A 1 83 ? -4.184 0.259 8.377 1.00 95.25 83 PRO A O 1
ATOM 686 N N . LEU A 1 84 ? -3.759 -1.299 9.943 1.00 95.25 84 LEU A N 1
ATOM 687 C CA . LEU A 1 84 ? -3.932 -0.370 11.058 1.00 95.25 84 LEU A CA 1
ATOM 688 C C . LEU A 1 84 ? -2.774 0.644 11.085 1.00 95.25 84 LEU A C 1
ATOM 690 O O . LEU A 1 84 ? -1.667 0.312 10.649 1.00 95.25 84 LEU A O 1
ATOM 694 N N . PRO A 1 85 ? -2.999 1.864 11.609 1.00 90.94 85 PRO A N 1
ATOM 695 C CA . PRO A 1 85 ? -1.907 2.778 11.918 1.00 90.94 85 PRO A CA 1
ATOM 696 C C . PRO 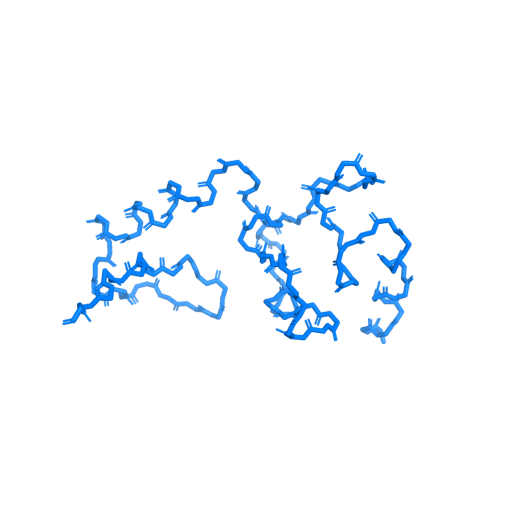A 1 85 ? -0.869 2.070 12.791 1.00 90.94 85 PRO A C 1
ATOM 698 O O . PRO A 1 85 ? -1.238 1.379 13.743 1.00 90.94 85 PRO A O 1
ATOM 701 N N . GLU A 1 86 ? 0.419 2.241 12.484 1.00 80.81 86 GLU A N 1
ATOM 702 C CA . GLU A 1 86 ? 1.467 1.786 13.397 1.00 80.81 86 GLU A CA 1
ATOM 703 C C . GLU A 1 86 ? 1.239 2.453 14.757 1.00 80.81 86 GLU A C 1
ATOM 705 O O . GLU A 1 86 ? 1.124 3.680 14.848 1.00 80.81 86 GLU A O 1
ATOM 710 N N . LEU A 1 87 ? 1.127 1.642 15.812 1.00 60.47 87 LEU A N 1
ATOM 711 C CA . LEU A 1 87 ? 1.098 2.168 17.169 1.00 60.47 87 LEU A CA 1
ATOM 712 C C . LEU A 1 87 ? 2.406 2.937 17.402 1.00 60.47 87 LEU A C 1
ATOM 714 O O . LEU A 1 87 ? 3.460 2.473 16.949 1.00 60.47 87 LEU A O 1
ATOM 718 N N . PRO A 1 88 ? 2.372 4.091 18.093 1.00 53.12 88 PRO A N 1
ATOM 719 C CA .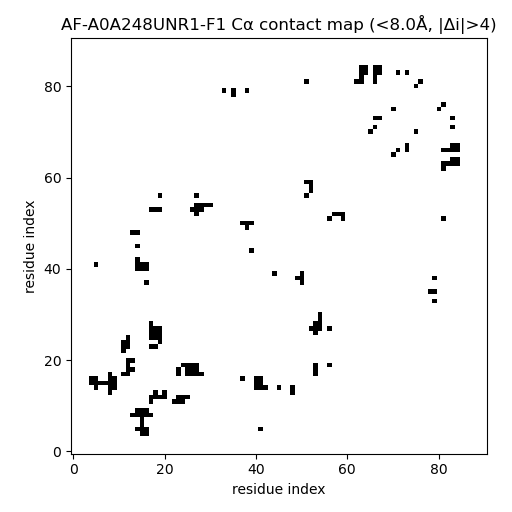 PRO A 1 88 ? 3.602 4.754 18.485 1.00 53.12 88 PRO A CA 1
ATOM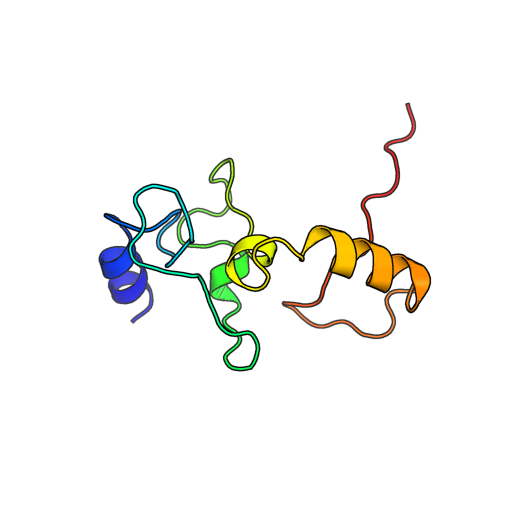 720 C C . PRO A 1 88 ? 4.479 3.739 19.218 1.00 53.12 88 PRO A C 1
ATOM 722 O O . PRO A 1 88 ? 4.016 3.066 20.141 1.00 53.12 88 PRO A O 1
ATOM 725 N N . LYS A 1 89 ? 5.726 3.582 18.758 1.00 44.34 89 LYS A N 1
ATOM 726 C CA . LYS A 1 89 ? 6.709 2.752 19.454 1.00 44.34 89 LYS A CA 1
ATOM 727 C C . LYS A 1 89 ? 6.840 3.331 20.861 1.00 44.34 89 LYS A C 1
ATOM 729 O O . LYS A 1 89 ? 7.125 4.516 20.994 1.00 44.34 89 LYS A O 1
ATOM 734 N N . SER A 1 90 ? 6.543 2.532 21.881 1.00 43.69 90 SER A N 1
ATOM 735 C CA . SER A 1 90 ? 6.833 2.904 23.262 1.00 43.69 90 SER A CA 1
ATOM 736 C C . SER A 1 90 ? 8.347 3.036 23.403 1.00 43.69 90 SER A C 1
ATOM 738 O O . SER A 1 90 ? 9.053 2.077 23.076 1.00 43.69 90 SER A O 1
ATOM 740 N N . ASP A 1 91 ? 8.804 4.210 23.833 1.00 52.59 91 ASP A N 1
ATOM 741 C CA . ASP A 1 91 ? 10.196 4.457 24.226 1.00 52.59 91 ASP A CA 1
ATOM 742 C C . ASP A 1 91 ? 10.618 3.577 25.416 1.00 52.59 91 ASP A C 1
ATOM 744 O O . ASP A 1 91 ? 9.757 3.289 26.285 1.00 52.59 91 ASP A O 1
#

Foldseek 3Di:
DLVVQLVVQVPQHPLSAQAPDPSGPHPADAPVPDDLCQCCRNHNPDPPRDNLCRHPPPCLVVLLVVCCVPPVVPPDDDSPDNDHPDDPPDD

pLDDT: mean 88.15, std 11.92, range [43.69, 98.31]

Radius of gyration: 14.43 Å; Cα contacts (8 Å, |Δi|>4): 103; chains: 1; bounding box: 28×26×42 Å